Protein AF-A0A017SBA8-F1 (afdb_monomer_lite)

Organism: Aspergillus ruber (strain CBS 135680) (NCBI:txid1388766)

Foldseek 3Di:
DDDDDDDDLVVLVVLCVCVVVPDDLVRVCVVVVVADSVNSVVSNVCVVVPPVPPDDDPPDPDQLDDPVLLVQLVVVCVVPVPDDLVNSCVSVVVSDDSVSVVVSVVVVVVVVVVVVVCVVCVVVVVVVVVVVVVVVVVVVVVVVVVPDDDD

Sequence (151 aa):
MSRGKELTPQLCSRICELRSIGWGAKRIHRKHPEIPVGTTRTTISREHLHDNKGTIPRSGRLQKLTEEYCNRLLEALTSNPEATNKELLETIEYAVQKRTLQRVIQELKAEKKKEQEELQNQPVELSRLLLHLYLHLQASQRLQIRLLPMI

Secondary structure (DSSP, 8-state):
-PPPPPPPHHHHHHHHHHHHTT--HHHHHHH-TTS-HHHHHHHHHTGGG-SSS-SPPP--PPPSS-HHHHHHHHHHHHH-TT--HHHHHHHTTT-S-HHHHHHHHHHHHHHHHHHHHHHHHHHHHHHHHHHHHHHHHHHHHHHHHTTS---

pLDDT: mean 80.89, std 12.4, range [45.41, 95.44]

Radius of gyration: 27.27 Å; chains: 1; bounding box: 77×48×56 Å

Structure (mmCIF, N/CA/C/O backbone):
data_AF-A0A017SBA8-F1
#
_entry.id   AF-A0A017SBA8-F1
#
loop_
_atom_site.group_PDB
_atom_site.id
_atom_site.type_symbol
_atom_site.label_atom_id
_atom_site.label_alt_id
_atom_site.label_comp_id
_atom_site.label_asym_id
_atom_site.label_entity_id
_atom_site.label_seq_id
_atom_site.pdbx_PDB_ins_code
_atom_site.Cartn_x
_atom_site.Cartn_y
_atom_site.Cartn_z
_atom_site.occupancy
_atom_site.B_iso_or_equiv
_atom_site.auth_seq_id
_atom_site.auth_comp_id
_atom_site.auth_asym_id
_atom_site.auth_atom_id
_atom_site.pdbx_PDB_model_num
ATOM 1 N N . MET A 1 1 ? -6.214 -1.679 -27.625 1.00 45.41 1 MET A N 1
ATOM 2 C CA . MET A 1 1 ? -5.120 -2.673 -27.542 1.00 45.41 1 MET A CA 1
ATOM 3 C C . MET A 1 1 ? -5.008 -3.164 -26.108 1.00 45.41 1 MET A C 1
ATOM 5 O O . MET A 1 1 ? -4.841 -2.342 -25.213 1.00 45.41 1 MET A O 1
ATOM 9 N N . SER A 1 2 ? -5.165 -4.465 -25.868 1.00 48.03 2 SER A N 1
ATOM 10 C CA . SER A 1 2 ? -4.962 -5.067 -24.546 1.00 48.03 2 SER A CA 1
ATOM 11 C C . SER A 1 2 ? -3.486 -4.964 -24.164 1.00 48.03 2 SER A C 1
ATOM 13 O O . SER A 1 2 ? -2.617 -5.401 -24.918 1.00 48.03 2 SER A O 1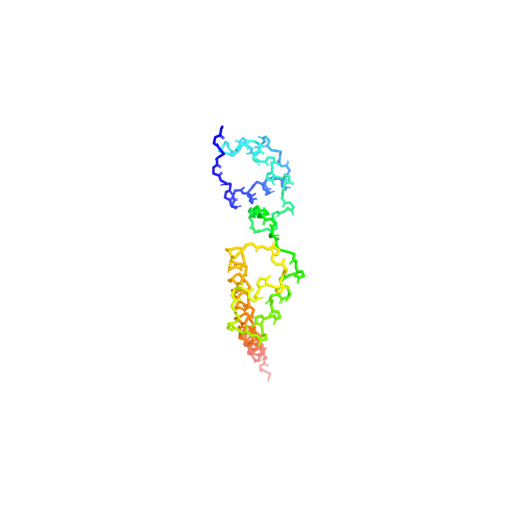
ATOM 15 N N . ARG A 1 3 ? -3.187 -4.362 -23.009 1.00 63.91 3 ARG A N 1
ATOM 16 C CA . ARG A 1 3 ? -1.830 -4.374 -22.448 1.00 63.91 3 ARG A CA 1
ATOM 17 C C . ARG A 1 3 ? -1.462 -5.830 -22.136 1.00 63.91 3 ARG A C 1
ATOM 19 O O . ARG A 1 3 ? -2.256 -6.527 -21.511 1.00 63.91 3 ARG A O 1
ATOM 26 N N . GLY A 1 4 ? -0.312 -6.290 -22.632 1.00 68.00 4 GLY A N 1
ATOM 27 C CA . GLY A 1 4 ? 0.197 -7.638 -22.364 1.00 68.00 4 GLY A CA 1
ATOM 28 C C . GLY A 1 4 ? 0.496 -7.860 -20.878 1.00 68.00 4 GLY A C 1
ATOM 29 O O . GLY A 1 4 ? 0.490 -6.910 -20.093 1.00 68.00 4 GLY A O 1
ATOM 30 N N . LYS A 1 5 ? 0.752 -9.120 -20.503 1.00 75.69 5 LYS A N 1
ATOM 31 C CA . LYS A 1 5 ? 1.163 -9.494 -19.140 1.00 75.69 5 LYS A CA 1
ATOM 32 C C . LYS A 1 5 ? 2.389 -8.679 -18.711 1.00 75.69 5 LYS A C 1
ATOM 34 O O . LYS A 1 5 ? 3.255 -8.383 -19.535 1.00 75.69 5 LYS A O 1
ATOM 39 N N . GLU A 1 6 ? 2.440 -8.315 -17.431 1.00 80.25 6 GLU A N 1
ATOM 40 C CA . GLU A 1 6 ? 3.604 -7.634 -16.864 1.00 80.25 6 GLU A CA 1
ATOM 41 C C . GLU A 1 6 ? 4.857 -8.503 -16.993 1.00 80.25 6 GLU A C 1
ATOM 43 O O . GLU A 1 6 ? 4.790 -9.735 -16.970 1.00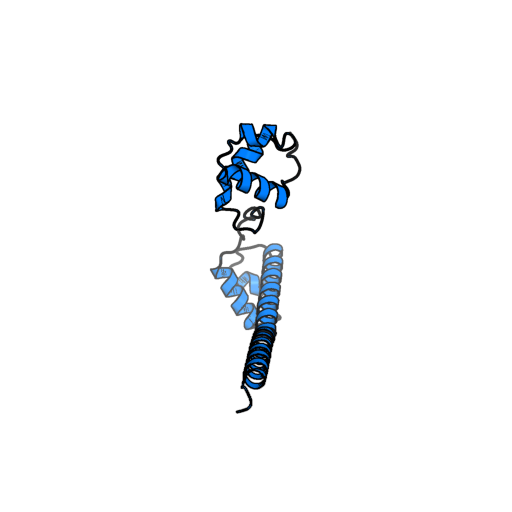 80.25 6 GLU A O 1
ATOM 48 N N . LEU A 1 7 ? 6.004 -7.846 -17.165 1.00 84.12 7 LEU A N 1
ATOM 49 C CA . LEU A 1 7 ? 7.277 -8.533 -17.300 1.00 84.12 7 LEU A CA 1
ATOM 50 C C . LEU A 1 7 ? 7.666 -9.144 -15.949 1.00 84.12 7 LEU A C 1
ATOM 52 O O . LEU A 1 7 ? 7.628 -8.468 -14.923 1.00 84.12 7 LEU A O 1
ATOM 56 N N . THR A 1 8 ? 8.044 -10.421 -15.942 1.00 84.00 8 THR A N 1
ATOM 57 C CA . THR A 1 8 ? 8.484 -11.100 -14.716 1.00 84.00 8 THR A CA 1
ATOM 58 C C . THR A 1 8 ? 9.776 -10.470 -14.179 1.00 84.00 8 THR A C 1
ATOM 60 O O . THR A 1 8 ? 10.624 -10.096 -14.999 1.00 84.00 8 THR A O 1
ATOM 63 N N . PRO A 1 9 ? 10.001 -10.428 -12.852 1.00 82.88 9 PRO A N 1
ATOM 64 C CA . PRO A 1 9 ? 11.211 -9.848 -12.258 1.00 82.88 9 PRO A CA 1
ATOM 65 C C . PRO A 1 9 ? 12.519 -10.374 -12.865 1.00 82.88 9 PRO A C 1
ATOM 67 O O . PRO A 1 9 ? 13.422 -9.595 -13.142 1.00 82.88 9 PRO A O 1
ATOM 70 N N . GLN A 1 10 ? 12.585 -11.670 -13.177 1.00 86.00 10 GLN A N 1
ATOM 71 C CA . GLN A 1 10 ? 13.750 -12.327 -13.777 1.00 86.00 10 GLN A CA 1
ATOM 72 C C . GLN A 1 10 ? 14.091 -11.759 -15.163 1.00 86.00 10 GLN A C 1
ATOM 74 O O . GLN A 1 10 ? 15.257 -11.551 -15.493 1.00 86.00 10 GLN A O 1
ATOM 79 N N . LEU A 1 11 ? 13.070 -11.476 -15.976 1.00 87.38 11 LEU A N 1
ATOM 80 C CA . LEU A 1 11 ? 13.245 -10.861 -17.293 1.00 87.38 11 LEU A CA 1
ATOM 81 C C . LEU A 1 11 ? 13.654 -9.390 -17.169 1.00 87.38 11 LEU A C 1
ATOM 83 O O . LEU A 1 11 ? 14.480 -8.932 -17.956 1.00 87.38 11 LEU A O 1
ATOM 87 N N . CYS A 1 12 ? 13.134 -8.663 -16.174 1.00 87.19 12 CYS A N 1
ATOM 88 C CA . CYS A 1 12 ? 13.607 -7.312 -15.869 1.00 87.19 12 CYS A CA 1
ATOM 89 C C . CYS A 1 12 ? 15.099 -7.322 -15.508 1.00 87.19 12 CYS A C 1
ATOM 91 O O . CYS A 1 12 ? 15.865 -6.603 -16.146 1.00 87.19 12 CYS A O 1
ATOM 93 N N . SER A 1 13 ? 15.525 -8.190 -14.582 1.00 87.38 13 SER A N 1
ATOM 94 C CA . SER A 1 13 ? 16.939 -8.351 -14.212 1.00 87.38 13 SER A CA 1
ATOM 95 C C . SER A 1 13 ? 17.801 -8.680 -15.427 1.00 87.38 13 SER A C 1
ATOM 97 O O . SER A 1 13 ? 18.833 -8.052 -15.645 1.00 87.38 13 SER A O 1
ATOM 99 N N . ARG A 1 14 ? 17.331 -9.586 -16.294 1.00 90.88 14 ARG A N 1
ATOM 100 C CA . ARG A 1 14 ? 18.060 -9.950 -17.509 1.00 90.88 14 ARG A CA 1
ATOM 101 C C . ARG A 1 14 ? 18.231 -8.779 -18.480 1.00 90.88 14 ARG A C 1
ATOM 103 O O . ARG A 1 14 ? 19.280 -8.654 -19.111 1.00 90.88 14 ARG A O 1
ATOM 110 N N . ILE A 1 15 ? 17.223 -7.919 -18.626 1.00 91.44 15 ILE A N 1
ATOM 111 C CA . ILE A 1 15 ? 17.327 -6.703 -19.447 1.00 91.44 15 ILE A CA 1
ATOM 112 C C . ILE A 1 15 ? 18.360 -5.739 -18.855 1.00 91.44 15 ILE A C 1
ATOM 114 O O . ILE A 1 15 ? 19.176 -5.209 -19.612 1.00 91.44 15 ILE A O 1
ATOM 118 N N . CYS A 1 16 ? 18.345 -5.541 -17.535 1.00 88.69 16 CYS A N 1
ATOM 119 C CA . CYS A 1 16 ? 19.295 -4.688 -16.819 1.00 88.69 16 CYS A CA 1
ATOM 120 C C . CYS A 1 16 ? 20.740 -5.194 -16.964 1.00 88.69 16 CYS A C 1
ATOM 122 O O . CYS A 1 16 ? 21.628 -4.436 -17.344 1.00 88.69 16 CYS A O 1
ATOM 124 N N . GLU A 1 17 ? 20.975 -6.501 -16.813 1.00 91.75 17 GLU A N 1
ATOM 125 C CA . GLU A 1 17 ? 22.283 -7.121 -17.079 1.00 91.75 17 GLU A CA 1
ATOM 126 C C . GLU A 1 17 ? 22.764 -6.884 -18.517 1.00 91.75 17 GLU A C 1
ATOM 128 O O . GLU A 1 17 ? 23.913 -6.532 -18.766 1.00 91.75 17 GLU A O 1
ATOM 133 N N . LEU A 1 18 ? 21.893 -7.071 -19.513 1.00 92.75 18 LEU A N 1
ATOM 134 C CA . LEU A 1 18 ? 22.279 -6.842 -20.907 1.00 92.75 18 LEU A CA 1
ATOM 135 C C . LEU A 1 18 ? 22.586 -5.362 -21.160 1.00 92.75 18 LEU A C 1
ATOM 137 O O . LEU A 1 18 ? 23.493 -5.038 -21.932 1.00 92.75 18 LEU A O 1
ATOM 141 N N . ARG A 1 19 ? 21.851 -4.461 -20.501 1.00 91.75 19 ARG A N 1
ATOM 142 C CA . ARG A 1 19 ? 22.105 -3.024 -20.550 1.00 91.75 19 ARG A CA 1
ATOM 143 C C . ARG A 1 19 ? 23.443 -2.659 -19.908 1.00 91.75 19 ARG A C 1
ATOM 145 O O . ARG A 1 19 ? 24.156 -1.858 -20.510 1.00 91.75 19 ARG A O 1
ATOM 152 N N . SER A 1 20 ? 23.805 -3.244 -18.766 1.00 90.12 20 SER A N 1
ATOM 153 C CA . SER A 1 20 ? 25.091 -2.981 -18.104 1.00 90.12 20 SER A CA 1
ATOM 154 C C . SER A 1 20 ? 26.285 -3.445 -18.948 1.00 90.12 20 SER A C 1
ATOM 156 O O . SER A 1 20 ? 27.319 -2.785 -18.969 1.00 90.12 20 SER A O 1
ATOM 158 N N . ILE A 1 21 ? 26.104 -4.490 -19.765 1.00 94.06 21 ILE A N 1
ATOM 159 C CA . ILE A 1 21 ? 27.074 -4.956 -20.778 1.00 94.06 21 ILE A CA 1
ATOM 160 C C . ILE A 1 21 ? 27.081 -4.049 -22.041 1.00 94.06 21 ILE A C 1
ATOM 162 O O . ILE A 1 21 ? 27.772 -4.312 -23.025 1.00 94.06 21 ILE A O 1
ATOM 166 N N . GLY A 1 22 ? 26.301 -2.964 -22.064 1.00 93.44 22 GLY A N 1
ATOM 167 C CA . GLY A 1 22 ? 26.278 -1.976 -23.149 1.00 93.44 22 GLY A CA 1
ATOM 168 C C . GLY A 1 22 ? 25.333 -2.309 -24.306 1.00 93.44 22 GLY A C 1
ATOM 169 O O . GLY A 1 22 ? 25.422 -1.709 -25.381 1.00 93.44 22 GLY A O 1
ATOM 170 N N . TRP A 1 23 ? 24.407 -3.260 -24.144 1.00 95.44 23 TRP A N 1
ATOM 171 C CA . TRP A 1 23 ? 23.469 -3.585 -25.218 1.00 95.44 23 TRP A CA 1
ATOM 172 C C . TRP A 1 23 ? 22.376 -2.517 -25.361 1.00 95.44 23 TRP A C 1
ATOM 174 O O . TRP A 1 23 ? 21.728 -2.090 -24.404 1.00 95.44 23 TRP A O 1
ATOM 184 N N . GLY A 1 24 ? 22.115 -2.111 -26.606 1.00 92.75 24 GLY A N 1
ATOM 185 C CA . GLY A 1 24 ? 20.996 -1.229 -26.941 1.00 92.75 24 GLY A CA 1
ATOM 186 C C . GLY A 1 24 ? 19.646 -1.959 -26.960 1.00 92.75 24 GLY A C 1
ATOM 187 O O . GLY A 1 24 ? 19.572 -3.139 -27.302 1.00 92.75 24 GLY A O 1
ATOM 188 N N . ALA A 1 25 ? 18.549 -1.239 -26.699 1.00 92.94 25 ALA A N 1
ATOM 189 C CA . ALA A 1 25 ? 17.196 -1.812 -26.610 1.00 92.94 25 ALA A CA 1
ATOM 190 C C . ALA A 1 25 ? 16.768 -2.617 -27.856 1.00 92.94 25 ALA A C 1
ATOM 192 O O . ALA A 1 25 ? 16.146 -3.667 -27.731 1.00 92.94 25 ALA A O 1
ATOM 193 N N . 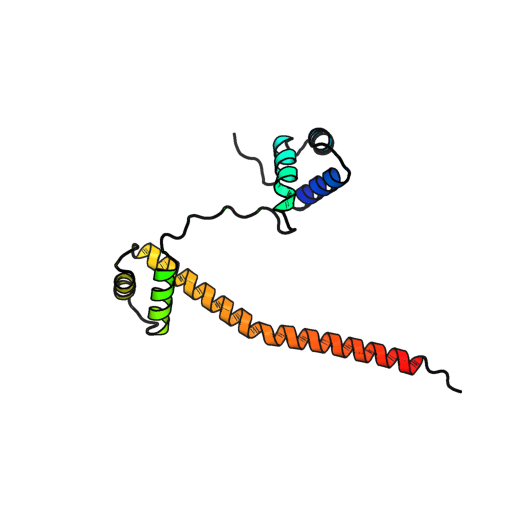LYS A 1 26 ? 17.148 -2.175 -29.067 1.00 94.19 26 LYS A N 1
ATOM 194 C CA . LYS A 1 26 ? 16.884 -2.925 -30.312 1.00 94.19 26 LYS A CA 1
ATOM 195 C C . LYS A 1 26 ? 17.625 -4.266 -30.348 1.00 94.19 26 LYS A C 1
ATOM 197 O O . LYS A 1 26 ? 17.089 -5.239 -30.860 1.00 94.19 26 LYS A O 1
ATOM 202 N N . ARG A 1 27 ? 18.856 -4.315 -29.827 1.00 95.44 27 ARG A N 1
ATOM 203 C CA . ARG A 1 27 ? 19.678 -5.533 -29.770 1.00 95.44 27 ARG A CA 1
ATOM 204 C C . ARG A 1 27 ? 19.130 -6.510 -28.731 1.00 95.44 27 ARG A C 1
ATOM 206 O O . ARG A 1 27 ? 19.072 -7.702 -29.000 1.00 95.44 27 ARG A O 1
ATOM 213 N N . ILE A 1 28 ? 18.674 -5.994 -27.590 1.00 94.75 28 ILE A N 1
ATOM 214 C CA . ILE A 1 28 ? 18.022 -6.788 -26.542 1.00 94.75 28 ILE A CA 1
ATOM 215 C C . ILE A 1 28 ? 16.714 -7.395 -27.063 1.00 94.75 28 ILE A C 1
ATOM 217 O O . ILE A 1 28 ? 16.528 -8.596 -26.928 1.00 94.75 28 ILE A O 1
ATOM 221 N N . HIS A 1 29 ? 15.870 -6.621 -27.754 1.00 93.94 29 HIS A N 1
ATOM 222 C CA . HIS A 1 29 ? 14.646 -7.145 -28.375 1.00 93.94 29 HIS A CA 1
ATOM 223 C C . HIS A 1 29 ? 14.918 -8.229 -29.426 1.00 93.94 29 HIS A C 1
ATOM 225 O O . HIS A 1 29 ? 14.193 -9.206 -29.492 1.00 93.94 29 HIS A O 1
ATOM 231 N N . ARG A 1 30 ? 15.986 -8.118 -30.229 1.00 94.75 30 ARG A N 1
ATOM 232 C CA . ARG A 1 30 ? 16.342 -9.202 -31.166 1.00 94.75 30 ARG A CA 1
ATOM 233 C C . ARG A 1 30 ? 16.680 -10.515 -30.453 1.00 94.75 30 ARG A C 1
ATOM 235 O O . ARG A 1 30 ? 16.458 -11.573 -31.023 1.00 94.75 30 ARG A O 1
ATOM 242 N N . LYS A 1 31 ? 17.238 -10.441 -29.240 1.00 93.88 31 LYS A N 1
ATOM 243 C CA . LYS A 1 31 ? 17.542 -11.611 -28.401 1.00 93.88 31 LYS A CA 1
ATOM 244 C C . LYS A 1 31 ? 16.313 -12.123 -27.643 1.00 93.88 31 LYS A C 1
ATOM 246 O O . LYS A 1 31 ? 16.223 -13.318 -27.404 1.00 93.88 31 LYS A O 1
ATOM 251 N N . HIS A 1 32 ? 15.404 -11.216 -27.295 1.00 90.25 32 HIS A N 1
ATOM 252 C CA . HIS A 1 32 ? 14.160 -11.466 -26.570 1.00 90.25 32 HIS A CA 1
ATOM 253 C C . HIS A 1 32 ? 12.962 -10.905 -27.360 1.00 90.25 32 HIS A C 1
ATOM 255 O O . HIS A 1 32 ? 12.400 -9.869 -26.972 1.00 90.25 32 HIS A O 1
ATOM 261 N N . PRO A 1 33 ? 12.607 -11.512 -28.513 1.00 89.62 33 PRO A N 1
ATOM 262 C CA . PRO A 1 33 ? 11.546 -11.008 -29.390 1.00 89.62 33 PRO A CA 1
ATOM 263 C C . PRO A 1 33 ? 10.159 -11.048 -28.739 1.00 89.62 33 PRO A C 1
ATOM 265 O O . PRO A 1 33 ? 9.278 -10.281 -29.125 1.00 89.62 33 PRO A O 1
ATOM 268 N N . GLU A 1 34 ? 9.978 -11.883 -27.714 1.00 88.62 34 GLU A N 1
ATOM 269 C CA . GLU A 1 34 ? 8.784 -11.959 -26.874 1.00 88.62 34 GLU A CA 1
ATOM 270 C C . GLU A 1 34 ? 8.518 -10.667 -26.081 1.00 88.62 34 GLU A C 1
ATOM 272 O O . GLU A 1 34 ? 7.388 -10.417 -25.658 1.00 88.62 34 GLU A O 1
ATOM 277 N N . ILE A 1 35 ? 9.538 -9.820 -25.905 1.00 88.88 35 ILE A N 1
ATOM 278 C CA . ILE A 1 35 ? 9.450 -8.558 -25.170 1.00 88.88 35 ILE A CA 1
ATOM 279 C C . ILE A 1 35 ? 9.387 -7.404 -26.171 1.00 88.88 35 ILE A C 1
ATOM 281 O O . ILE A 1 35 ? 10.364 -7.167 -26.881 1.00 88.88 35 ILE A O 1
ATOM 285 N N . PRO A 1 36 ? 8.300 -6.615 -26.222 1.00 90.31 36 PRO A N 1
ATOM 286 C CA . PRO A 1 36 ? 8.225 -5.468 -27.118 1.00 90.31 36 PRO A CA 1
ATOM 287 C C . PRO A 1 36 ? 9.366 -4.469 -26.882 1.00 90.31 36 PRO A C 1
ATOM 289 O O . PRO A 1 36 ? 9.686 -4.138 -25.740 1.00 90.31 36 PRO A O 1
ATOM 292 N N . VAL A 1 37 ? 9.913 -3.895 -27.962 1.00 92.12 37 VAL A N 1
ATOM 293 C CA . VAL A 1 37 ? 10.993 -2.884 -27.892 1.00 92.12 37 VAL A CA 1
ATOM 294 C C . VAL A 1 37 ? 10.633 -1.723 -26.957 1.00 92.12 37 VAL A C 1
ATOM 296 O O . VAL A 1 37 ? 11.497 -1.194 -26.256 1.00 92.12 37 VAL A O 1
ATOM 299 N N . GLY A 1 38 ? 9.357 -1.315 -26.948 1.00 90.62 38 GLY A N 1
ATOM 300 C CA . GLY A 1 38 ? 8.842 -0.282 -26.048 1.00 90.62 38 GLY A CA 1
ATOM 301 C C . GLY A 1 38 ? 9.007 -0.666 -24.578 1.00 90.62 38 GLY A C 1
ATOM 302 O O . GLY A 1 38 ? 9.558 0.119 -23.811 1.00 90.62 38 GLY A O 1
ATOM 303 N N . THR A 1 39 ? 8.628 -1.895 -24.219 1.00 89.94 39 THR A N 1
ATOM 304 C CA . THR A 1 39 ? 8.805 -2.451 -22.872 1.00 89.94 39 THR A CA 1
ATOM 305 C C . THR A 1 39 ? 10.277 -2.452 -22.478 1.00 89.94 39 THR A C 1
ATOM 307 O O . THR A 1 39 ? 10.619 -1.899 -21.437 1.00 89.94 39 THR A O 1
ATOM 310 N N . THR A 1 40 ? 11.172 -2.942 -23.345 1.00 91.25 40 THR A N 1
ATOM 311 C CA . THR A 1 40 ? 12.623 -2.922 -23.092 1.00 91.25 40 THR A CA 1
ATOM 312 C C . THR A 1 40 ? 13.142 -1.510 -22.814 1.00 91.25 40 THR A C 1
ATOM 314 O O . THR A 1 40 ? 13.913 -1.309 -21.880 1.00 91.25 40 THR A O 1
ATOM 317 N N . ARG A 1 41 ? 12.703 -0.507 -23.590 1.00 92.94 41 ARG A N 1
ATOM 318 C CA . ARG A 1 41 ? 13.080 0.898 -23.357 1.00 92.94 41 ARG A CA 1
ATOM 319 C C . ARG A 1 41 ? 12.592 1.400 -22.003 1.00 92.94 41 ARG A C 1
ATOM 321 O O . ARG A 1 41 ? 13.364 2.031 -21.289 1.00 92.94 41 ARG A O 1
ATOM 328 N N . THR A 1 42 ? 11.335 1.126 -21.650 1.00 89.88 42 THR A N 1
ATOM 329 C CA . THR A 1 42 ? 10.777 1.568 -20.366 1.00 89.88 42 THR A CA 1
ATOM 330 C C . THR A 1 42 ? 11.438 0.885 -19.177 1.00 89.88 42 THR A C 1
ATOM 332 O O . THR A 1 42 ? 11.683 1.556 -18.182 1.00 89.88 42 THR A O 1
ATOM 335 N N . THR A 1 43 ? 11.778 -0.403 -19.289 1.00 89.56 43 THR A N 1
ATOM 336 C CA . THR A 1 43 ? 12.491 -1.149 -18.245 1.00 89.56 43 THR A CA 1
ATOM 337 C C . THR A 1 43 ? 13.877 -0.557 -18.011 1.00 89.56 43 THR A C 1
ATOM 339 O O . THR A 1 43 ? 14.205 -0.242 -16.876 1.00 89.56 43 THR A O 1
ATOM 342 N N . ILE A 1 44 ? 14.643 -0.296 -19.079 1.00 90.12 44 ILE A N 1
ATOM 343 C CA . ILE A 1 44 ? 15.959 0.360 -18.976 1.00 90.12 44 ILE A CA 1
ATOM 344 C C . ILE A 1 44 ? 15.829 1.757 -18.355 1.00 90.12 44 ILE A C 1
ATOM 346 O O . ILE A 1 44 ? 16.580 2.119 -17.461 1.00 90.12 44 ILE A O 1
ATOM 350 N N . SER A 1 45 ? 14.859 2.560 -18.803 1.00 88.81 45 SER A N 1
ATOM 351 C CA . SER A 1 45 ? 14.680 3.924 -18.288 1.00 88.81 45 SER A CA 1
ATOM 352 C C . SER A 1 45 ? 14.304 3.963 -16.805 1.00 88.81 45 SER A C 1
ATOM 354 O O . SER A 1 45 ? 14.598 4.952 -16.137 1.00 88.81 45 SER A O 1
ATOM 356 N N . ARG A 1 46 ? 13.616 2.932 -16.306 1.00 84.12 46 ARG A N 1
ATOM 357 C CA . ARG A 1 46 ? 13.131 2.835 -14.923 1.00 84.12 46 ARG A CA 1
ATOM 358 C C . ARG A 1 46 ? 14.014 1.958 -14.046 1.00 84.12 46 ARG A C 1
ATOM 360 O O . ARG A 1 46 ? 13.642 1.708 -12.911 1.00 84.12 46 ARG A O 1
ATOM 367 N N . GLU A 1 47 ? 15.165 1.512 -14.541 1.00 82.88 47 GLU A N 1
ATOM 368 C CA . GLU A 1 47 ? 16.105 0.656 -13.810 1.00 82.88 47 GLU A CA 1
ATOM 369 C C . GLU A 1 47 ? 16.435 1.213 -12.414 1.00 82.88 47 GLU A C 1
ATOM 371 O O . GLU A 1 47 ? 16.350 0.481 -11.439 1.00 82.88 47 GLU A O 1
ATOM 376 N N . HIS A 1 48 ? 16.658 2.526 -12.299 1.00 77.69 48 HIS A N 1
ATOM 377 C CA . HIS A 1 48 ? 16.896 3.225 -11.026 1.00 77.69 48 HIS A CA 1
ATOM 378 C C . HIS A 1 48 ? 15.720 3.196 -10.032 1.00 77.69 48 HIS A C 1
ATOM 380 O O . HIS A 1 48 ? 15.905 3.470 -8.856 1.00 77.69 48 HIS A O 1
ATOM 386 N N . LEU A 1 49 ? 14.499 2.920 -10.497 1.00 73.44 49 LEU A N 1
ATOM 387 C CA . LEU A 1 49 ? 13.313 2.755 -9.648 1.00 73.44 49 LEU A CA 1
ATOM 388 C C . LEU A 1 49 ? 13.117 1.292 -9.227 1.00 73.44 49 LEU A C 1
ATOM 390 O O . LEU A 1 49 ? 12.286 0.994 -8.371 1.00 73.44 49 LEU A O 1
ATOM 394 N N . HIS A 1 50 ? 13.842 0.368 -9.855 1.00 64.38 50 HIS A N 1
ATOM 395 C CA . HIS A 1 50 ? 13.768 -1.064 -9.616 1.00 64.38 50 HIS A CA 1
ATOM 396 C C . HIS A 1 50 ? 14.896 -1.503 -8.670 1.00 64.38 50 HIS A C 1
ATOM 398 O O . HIS A 1 50 ? 15.692 -2.370 -9.017 1.00 64.38 50 HIS A O 1
ATOM 404 N N . ASP A 1 51 ? 14.945 -0.946 -7.455 1.00 57.94 51 ASP A N 1
ATOM 405 C CA . ASP A 1 51 ? 15.844 -1.391 -6.376 1.00 57.94 51 ASP A CA 1
ATOM 406 C C . ASP A 1 51 ? 15.442 -2.791 -5.865 1.00 57.94 51 ASP A C 1
ATOM 408 O O . ASP A 1 51 ? 14.868 -2.959 -4.788 1.00 57.94 51 ASP A O 1
ATOM 412 N N . ASN A 1 52 ? 15.690 -3.823 -6.680 1.00 55.31 52 ASN A N 1
ATOM 413 C CA . ASN A 1 52 ? 15.479 -5.255 -6.416 1.00 55.31 52 ASN A CA 1
ATOM 414 C C . ASN A 1 52 ? 14.051 -5.709 -6.034 1.00 55.31 52 ASN A C 1
ATOM 416 O O . ASN A 1 52 ? 13.836 -6.896 -5.797 1.00 55.31 52 ASN A O 1
ATOM 420 N N . LYS A 1 53 ? 13.054 -4.815 -5.996 1.00 53.34 53 LYS A N 1
ATOM 421 C CA . LYS A 1 53 ? 11.703 -5.105 -5.461 1.00 53.34 53 LYS A CA 1
ATOM 422 C C . LYS A 1 53 ? 10.583 -5.219 -6.511 1.00 53.34 53 LYS A C 1
ATOM 424 O O . LYS A 1 53 ? 9.419 -5.350 -6.148 1.00 53.34 53 LYS A O 1
ATOM 429 N N . GLY A 1 54 ? 10.906 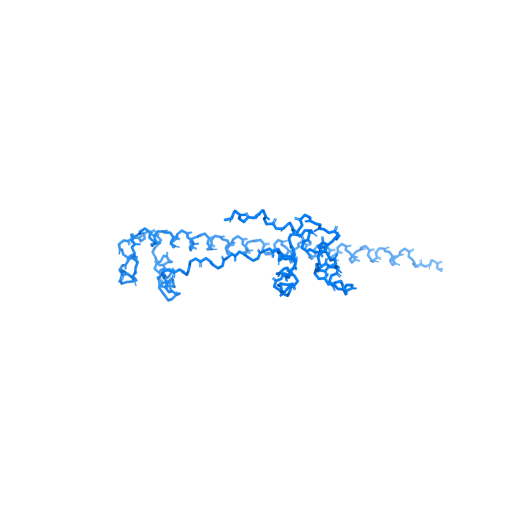-5.244 -7.806 1.00 62.81 54 GLY A N 1
ATOM 430 C CA . GLY A 1 54 ? 9.922 -5.453 -8.881 1.00 62.81 54 GLY A CA 1
ATOM 431 C C . GLY A 1 54 ? 9.176 -4.183 -9.319 1.00 62.81 54 GLY A C 1
ATOM 432 O O . GLY A 1 54 ? 9.707 -3.076 -9.225 1.00 62.81 54 GLY A O 1
ATOM 433 N N . THR A 1 55 ? 7.977 -4.342 -9.893 1.00 64.81 55 THR A N 1
ATOM 434 C CA . THR A 1 55 ? 7.124 -3.232 -10.355 1.00 64.81 55 THR A CA 1
ATOM 435 C C . THR A 1 55 ? 6.608 -2.436 -9.160 1.00 64.81 55 THR A C 1
ATOM 437 O O . THR A 1 55 ? 5.981 -3.000 -8.268 1.00 64.81 55 THR A O 1
ATOM 440 N N . ILE A 1 56 ? 6.815 -1.116 -9.163 1.00 68.12 56 ILE A N 1
ATOM 441 C CA . ILE A 1 56 ? 6.239 -0.239 -8.139 1.00 68.12 56 ILE A CA 1
ATOM 442 C C . ILE A 1 56 ? 4.708 -0.281 -8.275 1.00 68.12 56 ILE A C 1
ATOM 444 O O . ILE A 1 56 ? 4.19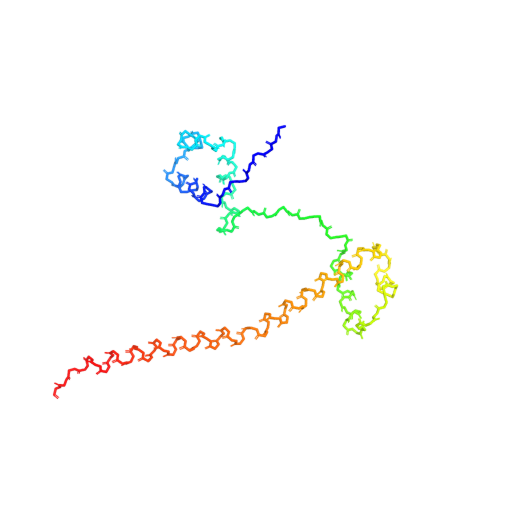4 -0.014 -9.372 1.00 68.12 56 ILE A O 1
ATOM 448 N N . PRO A 1 57 ? 3.962 -0.608 -7.201 1.00 65.94 57 PRO A N 1
ATOM 449 C CA . PRO A 1 57 ? 2.511 -0.545 -7.237 1.00 65.94 57 PRO A CA 1
ATOM 450 C C . PRO A 1 57 ? 2.097 0.882 -7.583 1.00 65.94 57 PRO A C 1
ATOM 452 O O . PRO A 1 57 ? 2.707 1.853 -7.137 1.00 65.94 57 PRO A O 1
ATOM 455 N N . ARG A 1 58 ? 1.065 1.032 -8.415 1.00 68.25 58 ARG A N 1
ATOM 456 C CA . ARG A 1 58 ? 0.572 2.372 -8.746 1.00 68.25 58 ARG A CA 1
ATOM 457 C C . ARG A 1 58 ? 0.243 3.100 -7.451 1.00 68.25 58 ARG A C 1
ATOM 459 O O . ARG A 1 58 ? -0.417 2.516 -6.592 1.00 68.25 58 ARG A O 1
ATOM 466 N N . SER A 1 59 ? 0.662 4.363 -7.355 1.00 66.25 59 SER A N 1
ATOM 467 C CA . SER A 1 59 ? 0.177 5.241 -6.296 1.00 66.25 59 SER A CA 1
ATOM 468 C C . SER A 1 59 ? -1.347 5.176 -6.324 1.00 66.25 59 SER A C 1
ATOM 470 O O . SER A 1 59 ? -1.977 5.428 -7.359 1.00 66.25 59 SER A O 1
ATOM 472 N N . GLY A 1 60 ? -1.917 4.661 -5.237 1.00 68.38 60 GLY A N 1
ATOM 473 C CA . GLY A 1 60 ? -3.352 4.492 -5.106 1.00 68.38 60 GLY A CA 1
ATOM 474 C C . GLY A 1 60 ? -4.056 5.845 -5.111 1.00 68.38 60 GLY A C 1
ATOM 475 O O . GLY A 1 60 ? -3.440 6.910 -5.153 1.00 68.38 60 GLY A O 1
ATOM 476 N N . ARG A 1 61 ? -5.387 5.816 -5.046 1.00 60.56 61 ARG A N 1
ATOM 477 C CA . ARG A 1 61 ? -6.153 7.045 -4.828 1.00 60.56 61 ARG A CA 1
ATOM 478 C C . ARG A 1 61 ? -5.698 7.675 -3.509 1.00 60.56 61 ARG A C 1
ATOM 480 O O . ARG A 1 61 ? -5.761 6.999 -2.484 1.00 60.56 61 ARG A O 1
ATOM 487 N N . LEU A 1 62 ? -5.312 8.953 -3.554 1.00 59.28 62 LEU A N 1
ATOM 488 C CA . LEU A 1 62 ? -5.053 9.767 -2.365 1.00 59.28 62 LEU A CA 1
ATOM 489 C C . LEU A 1 62 ? -6.191 9.571 -1.355 1.00 59.28 62 LEU A C 1
ATOM 491 O O . LEU A 1 62 ? -7.373 9.608 -1.731 1.00 59.28 62 LEU A O 1
ATOM 495 N N . GLN A 1 63 ? -5.833 9.291 -0.100 1.00 66.06 63 GLN A N 1
ATOM 496 C CA . GLN A 1 63 ? -6.820 9.138 0.960 1.00 66.06 63 GLN A CA 1
ATOM 497 C C . GLN A 1 63 ? -7.631 10.437 1.042 1.00 66.06 63 GLN A C 1
ATOM 499 O O . GLN A 1 63 ? -7.086 11.533 0.995 1.00 66.06 63 GLN A O 1
ATOM 504 N N . LYS A 1 64 ? -8.963 10.317 1.090 1.00 70.31 64 LYS A N 1
ATOM 505 C CA . LYS A 1 64 ? -9.870 11.480 1.137 1.00 70.31 64 LYS A CA 1
ATOM 506 C C . LYS A 1 64 ? -9.741 12.283 2.437 1.00 70.31 64 LYS A C 1
ATOM 508 O O . LYS A 1 64 ? -10.364 13.330 2.551 1.00 70.31 64 LYS A O 1
ATOM 513 N N . LEU A 1 65 ? -9.019 11.744 3.411 1.00 81.12 65 LEU A N 1
ATOM 514 C CA . LEU A 1 65 ? -8.864 12.288 4.742 1.00 81.12 65 LEU A CA 1
ATOM 515 C C . LEU A 1 65 ? -7.425 12.786 4.885 1.00 81.12 65 LEU A C 1
ATOM 517 O O . LEU A 1 65 ? -6.497 12.090 4.474 1.00 81.12 65 LEU A O 1
ATOM 521 N N . THR A 1 66 ? -7.257 13.999 5.407 1.00 84.94 66 THR A N 1
ATOM 522 C CA . THR A 1 66 ? -5.934 14.546 5.720 1.00 84.94 66 THR A CA 1
ATOM 523 C C . THR A 1 66 ? -5.342 13.829 6.930 1.00 84.94 66 THR A C 1
ATOM 525 O O . THR A 1 66 ? -6.066 13.275 7.760 1.00 84.94 66 THR A O 1
ATOM 528 N N . GLU A 1 67 ? -4.017 13.866 7.042 1.00 83.94 67 GLU A N 1
ATOM 529 C CA . GLU A 1 67 ? -3.280 13.264 8.157 1.00 83.94 67 GLU A CA 1
ATOM 530 C C . GLU A 1 67 ? -3.724 13.828 9.517 1.00 83.94 67 GLU A C 1
ATOM 532 O O . GLU A 1 67 ? -3.895 13.083 10.477 1.00 83.94 67 GLU A O 1
ATOM 537 N N . GLU A 1 68 ? -4.041 15.124 9.577 1.00 86.19 68 GLU A N 1
ATOM 538 C CA . GLU A 1 68 ? -4.578 15.778 10.775 1.00 86.19 68 GLU A CA 1
ATOM 539 C C . GLU A 1 68 ? -5.876 15.128 11.272 1.00 86.19 68 GLU A C 1
ATOM 541 O O . GLU A 1 68 ? -6.010 14.824 12.457 1.00 86.19 68 GLU A O 1
ATOM 546 N N . TYR A 1 69 ? -6.834 14.874 10.376 1.00 88.06 69 TYR A N 1
ATOM 547 C CA . TYR A 1 69 ? -8.087 14.220 10.751 1.00 88.06 69 TYR A CA 1
ATOM 548 C C . TYR A 1 69 ? -7.877 12.744 11.112 1.00 88.06 69 TYR A C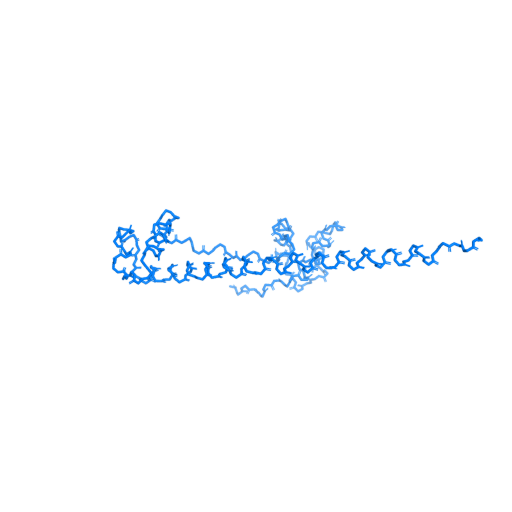 1
ATOM 550 O O . TYR A 1 69 ? -8.567 12.240 11.998 1.00 88.06 69 TYR A O 1
ATOM 558 N N . CYS A 1 70 ? -6.920 12.053 10.482 1.00 85.88 70 CYS A N 1
ATOM 559 C CA . CYS A 1 70 ? -6.526 10.703 10.896 1.00 85.88 70 CYS A CA 1
ATOM 560 C C . CYS A 1 70 ? -5.996 10.693 12.337 1.00 85.88 70 CYS A C 1
ATOM 562 O O . CYS A 1 70 ? -6.408 9.845 13.128 1.00 85.88 70 CYS A O 1
ATOM 564 N N . ASN A 1 71 ? -5.152 11.661 12.700 1.00 87.38 71 ASN A N 1
ATOM 565 C CA . ASN A 1 71 ? -4.605 11.779 14.052 1.00 87.38 71 ASN A CA 1
ATOM 566 C C . ASN A 1 71 ? -5.702 12.052 15.086 1.00 87.38 71 ASN A C 1
ATOM 568 O O . ASN A 1 71 ? -5.774 11.354 16.095 1.00 87.38 71 ASN A O 1
ATOM 572 N N . ARG A 1 72 ? -6.636 12.968 14.793 1.00 89.12 72 ARG A N 1
ATOM 573 C CA . ARG A 1 72 ? -7.799 13.215 15.666 1.00 89.12 72 ARG A CA 1
ATOM 574 C C . ARG A 1 72 ? -8.656 11.959 15.868 1.00 89.12 72 ARG A C 1
ATOM 576 O O . ARG A 1 72 ? -9.123 11.700 16.974 1.00 89.12 72 ARG A O 1
ATOM 583 N N . LEU A 1 73 ? -8.855 11.156 14.817 1.00 89.19 73 LEU A N 1
ATOM 584 C CA . LEU A 1 73 ? -9.572 9.879 14.926 1.00 89.19 73 LEU A CA 1
ATOM 585 C C . LEU A 1 73 ? -8.815 8.860 15.781 1.00 89.19 73 LEU A C 1
ATOM 587 O O . LEU A 1 73 ? -9.444 8.135 16.550 1.00 89.19 73 LEU A O 1
ATOM 591 N N . LEU A 1 74 ? -7.489 8.788 15.654 1.00 88.19 74 LEU A N 1
ATOM 592 C CA . LEU A 1 74 ? -6.658 7.912 16.479 1.00 88.19 74 LEU A CA 1
ATOM 593 C C . LEU A 1 74 ? -6.730 8.297 17.958 1.00 88.19 74 LEU A C 1
ATOM 595 O O . LEU A 1 74 ? -6.890 7.416 18.804 1.00 88.19 74 LEU A O 1
ATOM 599 N N . GLU A 1 75 ? -6.660 9.591 18.271 1.00 89.31 75 GLU A N 1
ATOM 600 C CA . GLU A 1 75 ? -6.815 10.097 19.637 1.00 89.31 75 GLU A CA 1
ATOM 601 C C . GLU A 1 75 ? -8.191 9.735 20.203 1.00 89.31 75 GLU A C 1
ATOM 603 O O . GLU A 1 75 ? -8.276 9.115 21.263 1.00 89.31 75 GLU A O 1
ATOM 608 N N . ALA A 1 76 ? -9.264 10.001 19.450 1.00 88.56 76 ALA A N 1
ATOM 609 C CA . ALA A 1 76 ? -10.627 9.671 19.859 1.00 88.56 76 ALA A CA 1
ATOM 610 C C . ALA A 1 76 ? -10.826 8.163 20.104 1.00 88.56 76 ALA A C 1
ATOM 612 O O . ALA A 1 76 ? -11.440 7.779 21.097 1.00 88.56 76 ALA A O 1
ATOM 613 N N . LEU A 1 77 ? -10.271 7.304 19.241 1.00 88.56 77 LEU A N 1
ATOM 614 C CA . LEU A 1 77 ? -10.328 5.844 19.399 1.00 88.56 77 LEU A CA 1
ATOM 615 C C . LEU A 1 77 ? -9.487 5.334 20.574 1.00 88.56 77 LEU A C 1
ATOM 617 O O . LEU A 1 77 ? -9.826 4.309 21.162 1.00 88.56 77 LEU A O 1
ATOM 621 N N . THR A 1 78 ? -8.394 6.023 20.906 1.00 86.88 78 THR A N 1
ATOM 622 C CA . THR A 1 78 ? -7.547 5.682 22.056 1.00 86.88 78 THR A CA 1
ATOM 623 C C . THR A 1 78 ? -8.237 6.066 23.362 1.00 86.88 78 THR A C 1
ATOM 625 O O . THR A 1 78 ? -8.204 5.299 24.321 1.00 86.88 78 THR A O 1
ATOM 628 N N . SER A 1 79 ? -8.893 7.229 23.397 1.00 88.56 79 SER A N 1
ATOM 629 C CA . SER A 1 79 ? -9.651 7.688 24.563 1.00 88.56 79 SER A CA 1
ATOM 630 C C . SER A 1 79 ? -10.956 6.916 24.767 1.00 88.56 79 SER A C 1
ATOM 632 O O . SER A 1 79 ? -11.323 6.648 25.909 1.00 88.56 79 SER A O 1
ATOM 634 N N . ASN A 1 80 ? -11.659 6.550 23.690 1.00 87.38 80 ASN A N 1
ATOM 635 C CA . ASN A 1 80 ? -12.903 5.788 23.754 1.00 87.38 80 ASN A CA 1
ATOM 636 C C . ASN A 1 80 ? -12.977 4.721 22.637 1.00 87.38 80 ASN A C 1
ATOM 638 O O . ASN A 1 80 ? -13.353 5.034 21.502 1.00 87.38 80 ASN A O 1
ATOM 642 N N . PRO A 1 81 ? -12.679 3.443 22.939 1.00 82.88 81 PRO A N 1
ATOM 643 C CA . PRO A 1 81 ? -12.661 2.377 21.935 1.00 82.88 81 PRO A CA 1
ATOM 644 C C . PRO A 1 81 ? -14.053 1.995 21.403 1.00 82.88 81 PRO A C 1
ATOM 646 O O . PRO A 1 81 ? -14.152 1.470 20.290 1.00 82.88 81 PRO A O 1
ATOM 649 N N . GLU A 1 82 ? -15.116 2.293 22.157 1.00 84.81 82 GLU A N 1
ATOM 650 C CA . GLU A 1 82 ? -16.515 1.993 21.815 1.00 84.81 82 GLU A CA 1
ATOM 651 C C . GLU A 1 82 ? -17.243 3.203 21.195 1.00 84.81 82 GLU A C 1
ATOM 653 O O . GLU A 1 82 ? -18.471 3.219 21.094 1.00 84.81 82 GLU A O 1
ATOM 658 N N . ALA A 1 83 ? -16.495 4.230 20.770 1.00 85.56 83 ALA A N 1
ATOM 659 C CA . ALA A 1 83 ? -17.053 5.433 20.162 1.00 85.56 83 ALA A CA 1
ATOM 660 C C . ALA A 1 83 ? -17.931 5.109 18.943 1.00 85.56 83 ALA A C 1
ATOM 662 O O . ALA A 1 83 ? -17.576 4.335 18.042 1.00 85.56 83 ALA A O 1
ATOM 663 N N . THR A 1 84 ? -19.096 5.749 18.880 1.00 90.19 84 THR A N 1
ATOM 664 C CA . THR A 1 84 ? -20.045 5.525 17.792 1.00 90.19 84 THR A CA 1
ATOM 665 C C . THR A 1 84 ? -19.573 6.239 16.526 1.00 90.19 84 THR A C 1
ATOM 667 O O . THR A 1 84 ? -19.030 7.339 16.569 1.00 90.19 84 THR A O 1
ATOM 670 N N . ASN A 1 85 ? -19.878 5.680 15.346 1.00 89.00 85 ASN A N 1
ATOM 671 C CA . ASN A 1 85 ? -19.549 6.314 14.057 1.00 89.00 85 ASN A CA 1
ATOM 672 C C . ASN A 1 85 ? -20.018 7.781 13.944 1.00 89.00 85 ASN A C 1
ATOM 674 O O . ASN A 1 85 ? -19.438 8.536 13.179 1.00 89.00 85 ASN A O 1
ATOM 678 N N . LYS A 1 86 ? -21.095 8.166 14.641 1.00 89.19 86 LYS A N 1
ATOM 679 C CA . LYS A 1 86 ? -21.621 9.537 14.644 1.00 89.19 86 LYS A CA 1
ATOM 680 C C . LYS A 1 86 ? -20.691 10.495 15.397 1.00 89.19 86 LYS A C 1
ATOM 682 O O . LYS A 1 86 ? -20.383 11.552 14.869 1.00 89.19 86 LYS A O 1
ATOM 687 N N . GLU A 1 87 ? -20.217 10.086 16.568 1.00 89.62 87 GLU A N 1
ATOM 688 C CA . GLU A 1 87 ? -19.290 10.857 17.408 1.00 89.62 87 GLU A CA 1
ATOM 689 C C . GLU A 1 87 ? -17.954 11.047 16.682 1.00 89.62 87 GLU A C 1
ATOM 691 O O . GLU A 1 87 ? -17.442 12.154 16.581 1.00 89.62 87 GLU A O 1
ATOM 696 N N . LEU A 1 88 ? -17.455 9.982 16.049 1.00 88.56 88 LEU A N 1
ATOM 697 C CA . LEU A 1 88 ? -16.224 10.029 15.258 1.00 88.56 88 LEU A CA 1
ATOM 698 C C . LEU A 1 88 ? -16.341 10.922 14.013 1.00 88.56 88 LEU A C 1
ATOM 700 O O . LEU A 1 88 ? -15.353 11.521 13.599 1.00 88.56 88 LEU A O 1
ATOM 704 N N . LEU A 1 89 ? -17.529 11.018 13.402 1.00 91.06 89 LEU A N 1
ATOM 705 C CA . LEU A 1 89 ? -17.773 11.959 12.303 1.00 91.06 89 LEU A CA 1
ATOM 706 C C . LEU A 1 89 ? -17.780 13.410 12.786 1.00 91.06 89 LEU A C 1
ATOM 708 O O . LEU A 1 89 ? -17.308 14.282 12.062 1.00 91.06 89 LEU A O 1
ATOM 712 N N . GLU A 1 90 ? -18.300 13.664 13.983 1.00 91.62 90 GLU A N 1
ATOM 713 C CA . GLU A 1 90 ? -18.330 14.996 14.584 1.00 91.62 90 GLU A CA 1
ATOM 714 C C . GLU A 1 90 ? -16.916 15.504 14.896 1.00 91.62 90 GLU A C 1
ATOM 716 O O . GLU A 1 90 ? -16.599 16.645 14.573 1.00 91.62 90 GLU A O 1
ATOM 721 N N . THR A 1 91 ? -16.022 14.634 15.381 1.00 87.81 91 THR A N 1
ATOM 722 C CA . THR A 1 91 ? -14.600 14.957 15.621 1.00 87.81 91 THR A CA 1
ATOM 723 C C . THR A 1 91 ? -13.864 15.455 14.369 1.00 87.81 91 THR A C 1
ATOM 725 O O . THR A 1 91 ? -12.931 16.254 14.461 1.00 87.81 91 THR A O 1
ATOM 728 N N . ILE A 1 92 ? -14.273 14.981 13.191 1.00 89.44 92 ILE A N 1
ATOM 729 C CA . ILE A 1 92 ? -13.688 15.360 11.897 1.00 89.44 92 ILE A CA 1
ATOM 730 C C . ILE A 1 92 ? -14.595 16.297 11.094 1.00 89.44 92 ILE A C 1
ATOM 732 O O . ILE A 1 92 ? -14.460 16.372 9.874 1.00 89.44 92 ILE A O 1
ATOM 736 N N . GLU A 1 93 ? -15.552 16.962 11.750 1.00 89.06 93 GLU A N 1
ATOM 737 C CA . GLU A 1 93 ? -16.442 17.957 11.136 1.00 89.06 93 GLU A CA 1
ATOM 738 C C . GLU A 1 93 ? -17.178 17.422 9.891 1.00 89.06 93 GLU A C 1
ATOM 740 O O . GLU A 1 93 ? -17.418 18.133 8.918 1.00 89.06 93 GLU A O 1
ATOM 745 N N . TYR A 1 94 ? -17.526 16.131 9.896 1.00 89.31 94 TYR A N 1
ATOM 746 C CA . TYR A 1 94 ? -18.166 15.440 8.773 1.00 89.31 94 TYR A CA 1
ATOM 747 C C . TYR A 1 94 ? -17.390 15.534 7.442 1.00 89.31 94 TYR A C 1
ATOM 749 O O . TYR A 1 94 ? -17.983 15.414 6.368 1.00 89.31 94 TYR A O 1
ATOM 757 N N . ALA A 1 95 ? -16.057 15.653 7.490 1.00 87.38 95 ALA A N 1
ATOM 758 C CA . ALA A 1 95 ? -15.194 15.737 6.306 1.00 87.38 95 ALA A CA 1
ATOM 759 C C . ALA A 1 95 ? -15.354 14.555 5.325 1.00 87.38 95 ALA A C 1
ATOM 761 O O . ALA A 1 95 ? -15.068 14.672 4.131 1.00 87.38 95 ALA A O 1
ATOM 762 N N . VAL A 1 96 ? -15.820 13.394 5.804 1.00 88.00 96 VAL A N 1
ATOM 763 C CA . VAL A 1 96 ? -16.065 12.206 4.979 1.00 88.00 96 VAL A CA 1
ATOM 764 C C . VAL A 1 96 ? -17.392 11.526 5.306 1.00 88.00 96 VAL A C 1
ATOM 766 O O . VAL A 1 96 ? -17.950 11.640 6.390 1.00 88.00 96 VAL A O 1
ATOM 769 N N . GLN A 1 97 ? -17.886 10.725 4.363 1.00 90.44 97 GLN A N 1
ATOM 770 C CA . GLN A 1 97 ? -19.062 9.883 4.582 1.00 90.44 97 GLN A CA 1
ATOM 771 C C . GLN A 1 97 ? -18.756 8.710 5.525 1.00 90.44 97 GLN A C 1
ATOM 773 O O . GLN A 1 97 ? -17.670 8.127 5.465 1.00 90.44 97 GLN A O 1
ATOM 778 N N . LYS A 1 98 ? -19.772 8.252 6.274 1.00 89.56 98 LYS A N 1
ATOM 779 C CA . LYS A 1 98 ? -19.714 7.095 7.194 1.00 89.56 98 LYS A CA 1
ATOM 780 C C . LYS A 1 98 ? -18.989 5.872 6.619 1.00 89.56 98 LYS A C 1
ATOM 782 O O . LYS A 1 98 ? -18.187 5.251 7.305 1.00 89.56 98 LYS A O 1
ATOM 787 N N . ARG A 1 99 ? -19.240 5.519 5.351 1.00 88.38 99 ARG A N 1
ATOM 788 C CA . ARG A 1 99 ? -18.604 4.359 4.696 1.00 88.38 99 ARG A CA 1
ATOM 789 C C . ARG A 1 99 ? -17.085 4.517 4.568 1.00 88.38 99 ARG A C 1
ATOM 791 O O . ARG A 1 99 ? -16.354 3.544 4.709 1.00 88.38 99 ARG A O 1
ATOM 798 N N . THR A 1 100 ? -16.627 5.739 4.297 1.00 87.81 100 THR A N 1
ATOM 799 C CA . THR A 1 100 ? -15.197 6.060 4.197 1.00 87.81 100 THR A CA 1
ATOM 800 C C . THR A 1 100 ? -14.568 6.056 5.585 1.00 87.81 100 THR A C 1
ATOM 802 O O . THR A 1 100 ? -13.536 5.419 5.754 1.00 87.81 100 THR A O 1
ATOM 805 N N . LEU A 1 101 ? -15.234 6.658 6.580 1.00 90.06 101 LEU A N 1
ATOM 806 C CA . LEU A 1 101 ? -14.804 6.621 7.981 1.00 90.06 101 LEU A CA 1
ATOM 807 C C . LEU A 1 101 ? -14.586 5.180 8.464 1.00 90.06 101 LEU A C 1
ATOM 809 O O . LEU A 1 101 ? -13.518 4.853 8.962 1.00 90.06 101 LEU A O 1
ATOM 813 N N . GLN A 1 102 ? -15.563 4.293 8.253 1.00 89.88 102 GLN A N 1
ATOM 814 C CA . GLN A 1 102 ? -15.449 2.884 8.644 1.00 89.88 102 GLN A CA 1
ATOM 815 C C . GLN A 1 102 ? -14.239 2.196 8.011 1.00 89.88 102 GLN A C 1
ATOM 817 O O . GLN A 1 102 ? -13.568 1.413 8.674 1.00 89.88 102 GLN A O 1
ATOM 822 N N . ARG A 1 103 ? -13.958 2.481 6.733 1.00 88.44 103 ARG A N 1
ATOM 823 C CA . ARG A 1 103 ? -12.793 1.920 6.044 1.00 88.44 103 ARG A CA 1
ATOM 824 C C . ARG A 1 103 ? -11.491 2.413 6.678 1.00 88.44 103 ARG A C 1
ATOM 826 O O . ARG A 1 103 ? -10.635 1.592 6.973 1.00 88.44 103 ARG A O 1
ATOM 833 N N . VAL A 1 104 ? -11.388 3.719 6.930 1.00 88.25 104 VAL A N 1
ATOM 834 C CA . VAL A 1 104 ? -10.215 4.338 7.569 1.00 88.25 104 VAL A CA 1
ATOM 835 C C . VAL A 1 104 ? -9.989 3.764 8.968 1.00 88.25 104 VAL A C 1
ATOM 837 O O . VAL A 1 104 ? -8.883 3.356 9.281 1.00 88.25 104 VAL A O 1
ATOM 840 N N . ILE A 1 105 ? -11.035 3.623 9.788 1.00 88.06 105 ILE A N 1
ATOM 841 C CA . ILE A 1 105 ? -10.915 3.031 11.132 1.00 88.06 105 ILE A CA 1
ATOM 842 C C . ILE A 1 105 ? -10.361 1.601 11.069 1.00 88.06 105 ILE A C 1
ATOM 844 O O . ILE A 1 105 ? -9.544 1.220 11.903 1.00 88.06 105 ILE A O 1
ATOM 848 N N . GLN A 1 106 ? -10.795 0.794 10.097 1.00 88.38 106 GLN A N 1
ATOM 849 C CA . GLN A 1 106 ? -10.281 -0.570 9.930 1.00 88.38 106 GLN A CA 1
ATOM 850 C C . GLN A 1 106 ? -8.815 -0.584 9.483 1.00 88.38 106 GLN A C 1
ATOM 852 O O . GLN A 1 106 ? -8.045 -1.402 9.981 1.00 88.38 106 GLN A O 1
ATOM 857 N N . GLU A 1 107 ? -8.426 0.327 8.586 1.00 86.81 107 GLU A N 1
ATOM 858 C CA . GLU A 1 107 ? -7.030 0.521 8.170 1.00 86.81 107 GLU A CA 1
ATOM 859 C C . GLU A 1 107 ? -6.156 0.888 9.388 1.00 86.81 107 GLU A C 1
ATOM 861 O O . GLU A 1 107 ? -5.191 0.181 9.673 1.00 86.81 107 GLU A O 1
ATOM 866 N N . LEU A 1 108 ? -6.577 1.869 10.195 1.00 84.88 108 LEU A N 1
ATOM 867 C CA . LEU A 1 108 ? -5.876 2.302 11.413 1.00 84.88 108 LEU A CA 1
ATOM 868 C C . LEU A 1 108 ? -5.760 1.190 12.471 1.00 84.88 108 LEU A C 1
ATOM 870 O O . LEU A 1 108 ? -4.704 1.000 13.075 1.00 84.88 108 LEU A O 1
ATOM 874 N N . LYS A 1 109 ? -6.828 0.410 12.695 1.00 86.44 109 LYS A N 1
ATOM 875 C CA . LYS A 1 109 ? -6.793 -0.742 13.616 1.00 86.44 109 LYS A CA 1
ATOM 876 C C . LYS A 1 109 ? -5.836 -1.831 13.125 1.00 86.44 109 LYS A C 1
ATOM 878 O O . LYS A 1 109 ? -5.144 -2.450 13.934 1.00 86.44 109 LYS A O 1
ATOM 883 N N . ALA A 1 110 ? -5.789 -2.074 11.815 1.00 85.31 110 ALA A N 1
ATOM 884 C CA . ALA A 1 110 ? -4.872 -3.041 11.225 1.00 85.31 110 ALA A CA 1
ATOM 885 C C . ALA A 1 110 ? -3.409 -2.583 11.334 1.00 85.31 110 ALA A C 1
ATOM 887 O O . ALA A 1 110 ? -2.543 -3.409 11.613 1.00 85.31 110 ALA A O 1
ATOM 888 N N . GLU A 1 111 ? -3.135 -1.291 11.152 1.00 83.00 111 GLU A N 1
ATOM 889 C CA . GLU A 1 111 ? -1.806 -0.699 11.353 1.00 83.00 111 GLU A CA 1
ATOM 890 C C . GLU A 1 111 ? -1.350 -0.828 12.808 1.00 83.00 111 GLU A C 1
ATOM 892 O O . GLU A 1 111 ? -0.289 -1.398 13.053 1.00 83.00 111 GLU A O 1
ATOM 897 N N . LYS A 1 112 ? -2.193 -0.459 13.782 1.00 82.00 112 LYS A N 1
ATOM 898 C CA . LYS A 1 112 ? -1.895 -0.649 15.214 1.00 82.00 112 LYS A CA 1
ATOM 899 C C . LYS A 1 112 ? -1.594 -2.103 15.572 1.00 82.00 112 LYS A C 1
ATOM 901 O O . LYS A 1 112 ? -0.699 -2.368 16.369 1.00 82.00 112 LYS A O 1
ATOM 906 N N . LYS A 1 113 ? -2.318 -3.053 14.973 1.00 85.81 113 LYS A N 1
ATOM 907 C CA . LYS A 1 113 ? -2.063 -4.484 15.180 1.00 85.81 113 LYS A CA 1
ATOM 908 C C . LYS A 1 113 ? -0.687 -4.901 14.648 1.00 85.81 113 LYS A C 1
ATOM 910 O O . LYS A 1 113 ? 0.010 -5.643 15.330 1.00 85.81 113 LYS A O 1
ATOM 915 N N . LYS A 1 114 ? -0.297 -4.422 13.461 1.00 83.50 114 LYS A N 1
ATOM 916 C CA . LYS A 1 114 ? 1.031 -4.693 12.884 1.00 83.50 114 LYS A CA 1
ATOM 917 C C . LYS A 1 114 ? 2.141 -4.096 13.739 1.00 83.50 114 LYS A C 1
ATOM 919 O O . LYS A 1 114 ? 3.089 -4.802 14.042 1.00 83.50 114 LYS A O 1
ATOM 924 N N . GLU A 1 115 ? 1.988 -2.847 14.180 1.00 82.44 115 GLU A N 1
ATOM 925 C CA . GLU A 1 115 ? 2.942 -2.191 15.085 1.00 82.44 115 GLU A CA 1
ATOM 926 C C . GLU A 1 115 ? 3.127 -2.996 16.382 1.00 82.44 115 GLU A C 1
ATOM 928 O O . GLU A 1 115 ? 4.251 -3.218 16.825 1.00 82.44 115 GLU A O 1
ATOM 933 N N . GLN A 1 116 ? 2.033 -3.482 16.979 1.00 80.38 116 GLN A N 1
ATOM 934 C CA . GLN A 1 116 ? 2.091 -4.328 18.177 1.00 80.38 116 GLN A CA 1
ATOM 935 C C . GLN A 1 116 ? 2.796 -5.667 17.915 1.00 80.38 116 GLN A C 1
ATOM 937 O O . GLN A 1 116 ? 3.620 -6.094 18.722 1.00 80.38 116 GLN A O 1
ATOM 942 N N . GLU A 1 117 ? 2.499 -6.317 16.790 1.00 81.88 117 GLU A N 1
ATOM 943 C CA . GLU A 1 117 ? 3.118 -7.585 16.394 1.00 81.88 117 GLU A CA 1
ATOM 944 C C . GLU A 1 117 ? 4.615 -7.420 16.090 1.00 81.88 117 GLU A C 1
ATOM 946 O O . GLU A 1 117 ? 5.431 -8.240 16.508 1.00 81.88 117 GLU A O 1
ATOM 951 N N . GLU A 1 118 ? 5.007 -6.330 15.432 1.00 78.31 118 GLU A N 1
ATOM 952 C CA . GLU A 1 118 ? 6.408 -5.989 15.192 1.00 78.31 118 GLU A CA 1
ATOM 953 C C . GLU A 1 118 ? 7.153 -5.775 16.513 1.00 78.31 118 GLU A C 1
ATOM 955 O O . GLU A 1 118 ? 8.163 -6.438 16.747 1.00 78.31 118 GLU A O 1
ATOM 960 N N . LEU A 1 119 ? 6.630 -4.941 17.418 1.00 76.06 119 LEU A N 1
ATOM 961 C CA . LEU A 1 119 ? 7.234 -4.693 18.734 1.00 76.06 119 LEU A CA 1
ATOM 962 C C . LEU A 1 119 ? 7.386 -5.975 19.566 1.00 76.06 119 LEU A C 1
ATOM 964 O O . LEU A 1 119 ? 8.388 -6.141 20.263 1.00 76.06 119 LEU A O 1
ATOM 968 N N . GLN A 1 120 ? 6.427 -6.897 19.476 1.00 72.31 120 GLN A N 1
ATOM 969 C CA . GLN A 1 120 ? 6.481 -8.172 20.188 1.00 72.31 120 GLN A CA 1
ATOM 970 C C . GLN A 1 120 ? 7.503 -9.154 19.587 1.00 72.31 120 GLN A C 1
ATOM 972 O O . GLN A 1 120 ? 8.102 -9.942 20.322 1.00 72.31 120 GLN A O 1
ATOM 977 N N . ASN A 1 121 ? 7.756 -9.080 18.278 1.00 73.31 121 ASN A N 1
ATOM 978 C CA . ASN A 1 121 ? 8.697 -9.954 17.571 1.00 73.31 121 ASN A CA 1
ATOM 979 C C . ASN A 1 121 ? 10.155 -9.441 17.582 1.00 73.31 121 ASN A C 1
ATOM 981 O O . ASN A 1 121 ? 11.086 -10.245 17.497 1.00 73.31 121 ASN A O 1
ATOM 985 N N . GLN A 1 122 ? 10.385 -8.135 17.765 1.00 66.19 122 GLN A N 1
ATOM 986 C CA . GLN A 1 122 ? 11.724 -7.525 17.883 1.00 66.19 122 GLN A CA 1
ATOM 987 C C . GLN A 1 122 ? 12.664 -8.184 18.926 1.00 66.19 122 GLN A C 1
ATOM 989 O O . GLN A 1 122 ? 13.806 -8.499 18.579 1.00 66.19 122 GLN A O 1
ATOM 994 N N . PRO A 1 123 ? 12.260 -8.445 20.189 1.00 67.12 123 PRO A N 1
ATOM 995 C CA . PRO A 1 123 ? 13.163 -9.058 21.173 1.00 67.12 123 PRO A CA 1
ATOM 996 C C . PRO A 1 123 ? 13.544 -10.510 20.825 1.00 67.12 123 PRO A C 1
ATOM 998 O O . PRO A 1 123 ? 14.623 -10.984 21.197 1.00 67.12 123 PRO A O 1
ATOM 1001 N N . VAL A 1 124 ? 12.691 -11.219 20.080 1.00 70.25 124 VAL A N 1
ATOM 1002 C CA . VAL A 1 124 ? 12.944 -12.597 19.626 1.00 70.25 124 VAL A CA 1
ATOM 1003 C C . VAL A 1 124 ? 14.005 -12.621 18.522 1.00 70.25 124 VAL A C 1
ATOM 1005 O O . VAL A 1 124 ? 14.909 -13.454 18.538 1.00 70.25 124 VAL A O 1
ATOM 1008 N N . GLU A 1 125 ? 13.950 -11.666 17.597 1.00 72.94 125 GLU A N 1
ATOM 1009 C CA . GLU A 1 125 ? 14.953 -11.497 16.539 1.00 72.94 125 GLU A CA 1
ATOM 1010 C C . GLU A 1 125 ? 16.336 -11.163 17.128 1.00 72.94 125 GLU A C 1
ATOM 1012 O O . GLU A 1 125 ? 17.332 -11.812 16.796 1.00 72.94 125 GLU A O 1
ATOM 1017 N N . LEU A 1 126 ? 16.400 -10.211 18.068 1.00 76.44 126 LEU A N 1
ATOM 1018 C CA . LEU A 1 126 ? 17.655 -9.808 18.715 1.00 76.44 126 LEU A CA 1
ATOM 1019 C C . LEU A 1 126 ? 18.290 -10.950 19.518 1.00 76.44 126 LEU A C 1
ATOM 1021 O O . LEU A 1 126 ? 19.491 -11.197 19.402 1.00 76.44 126 LEU A O 1
ATOM 1025 N N . SER A 1 127 ? 17.495 -11.687 20.297 1.00 77.56 127 SER A N 1
ATOM 1026 C CA . SER A 1 127 ? 17.991 -12.840 21.063 1.00 77.56 127 SER A CA 1
ATOM 1027 C C . SER A 1 127 ? 18.487 -13.971 20.156 1.00 77.56 127 SER A C 1
ATOM 1029 O O . SER A 1 127 ? 19.530 -14.568 20.433 1.00 77.56 127 SER A O 1
ATOM 1031 N N . ARG A 1 128 ? 17.815 -14.220 19.025 1.00 82.25 128 ARG A N 1
ATOM 1032 C CA . ARG A 1 128 ? 18.259 -15.188 18.012 1.00 82.25 128 ARG A CA 1
ATOM 1033 C C . ARG A 1 128 ? 19.596 -14.795 17.377 1.00 82.25 128 ARG A C 1
ATOM 1035 O O . ARG A 1 128 ? 20.463 -15.656 17.214 1.00 82.25 128 ARG A O 1
ATOM 1042 N N . LEU A 1 129 ? 19.784 -13.516 17.046 1.00 84.06 129 LEU A N 1
ATOM 1043 C CA . LEU A 1 129 ? 21.049 -13.002 16.508 1.00 84.06 129 LEU A CA 1
ATOM 1044 C C . LEU A 1 129 ? 22.188 -13.106 17.532 1.00 84.06 129 LEU A C 1
ATOM 1046 O O . LEU A 1 129 ? 23.281 -13.557 17.188 1.00 84.06 129 LEU A O 1
ATOM 1050 N N . LEU A 1 130 ? 21.925 -12.766 18.797 1.00 83.81 130 LEU A N 1
ATOM 1051 C CA . LEU A 1 130 ? 22.901 -12.902 19.882 1.00 83.81 130 LEU A CA 1
ATOM 1052 C C . LEU A 1 130 ? 23.304 -14.363 20.118 1.00 83.81 130 LEU A C 1
ATOM 1054 O O . LEU A 1 130 ? 24.492 -14.647 20.270 1.00 83.81 130 LEU A O 1
ATOM 1058 N N . LEU A 1 131 ? 22.351 -15.301 20.083 1.00 84.69 131 LEU A N 1
ATOM 1059 C CA . LEU A 1 131 ? 22.642 -16.732 20.198 1.00 84.69 131 LEU A CA 1
ATOM 1060 C C . LEU A 1 131 ? 23.516 -17.224 19.036 1.00 84.69 131 LEU A C 1
ATOM 1062 O O . LEU A 1 131 ? 24.473 -17.967 19.251 1.00 84.69 131 LEU A O 1
ATOM 1066 N N . HIS A 1 132 ? 23.224 -16.787 17.809 1.00 86.06 132 HIS A N 1
ATOM 1067 C CA . HIS A 1 132 ? 24.016 -17.145 16.634 1.00 86.06 132 HIS A CA 1
ATOM 1068 C C . HIS A 1 132 ? 25.461 -16.629 16.739 1.00 86.06 132 HIS A C 1
ATOM 1070 O O . HIS A 1 132 ? 26.409 -17.374 16.485 1.00 86.06 132 HIS A O 1
ATOM 1076 N N . LEU A 1 133 ? 25.641 -15.379 17.176 1.00 87.38 133 LEU A N 1
ATOM 1077 C CA . LEU A 1 133 ? 26.962 -14.796 17.428 1.00 87.38 133 LEU A CA 1
ATOM 1078 C C . LEU A 1 133 ? 27.710 -15.536 18.545 1.00 87.38 133 LEU A C 1
ATOM 1080 O O . LEU A 1 133 ? 28.897 -15.826 18.400 1.00 87.38 133 LEU A O 1
ATOM 1084 N N . TYR A 1 134 ? 27.018 -15.902 19.625 1.00 86.56 134 TYR A N 1
ATOM 1085 C CA . TYR A 1 134 ? 27.596 -16.664 20.731 1.00 86.56 134 TYR A CA 1
ATOM 1086 C C . TYR A 1 134 ? 28.081 -18.052 20.289 1.00 86.56 134 TYR A C 1
ATOM 1088 O O . TYR A 1 134 ? 29.207 -18.442 20.599 1.00 86.56 134 TYR A O 1
ATOM 1096 N N . LEU A 1 135 ? 27.279 -18.776 19.503 1.00 86.38 135 LEU A N 1
ATOM 1097 C CA . LEU A 1 135 ? 27.664 -20.076 18.947 1.00 86.38 135 LEU A CA 1
ATOM 1098 C C . LEU A 1 135 ? 28.866 -19.961 17.998 1.00 86.38 135 LEU A C 1
ATOM 1100 O O . LEU A 1 135 ? 29.776 -20.788 18.062 1.00 86.38 135 LEU A O 1
ATOM 1104 N N . HIS A 1 136 ? 28.923 -18.917 17.166 1.00 82.50 136 HIS A N 1
ATOM 1105 C CA . HIS A 1 136 ? 30.086 -18.638 16.316 1.00 82.50 136 HIS A CA 1
ATOM 1106 C C . HIS A 1 136 ? 31.355 -18.331 17.119 1.00 82.50 136 HIS A C 1
ATOM 1108 O O . HIS A 1 136 ? 32.446 -18.787 16.753 1.00 82.50 136 HIS A O 1
ATOM 1114 N N . LEU A 1 137 ? 31.226 -17.593 18.224 1.00 83.38 137 LEU A N 1
ATOM 1115 C CA . LEU A 1 137 ? 32.337 -17.301 19.125 1.00 83.38 137 LEU A CA 1
ATOM 1116 C C . LEU A 1 137 ? 32.838 -18.584 19.806 1.00 83.38 137 LEU A C 1
ATOM 1118 O O . LEU A 1 137 ? 34.040 -18.847 19.808 1.00 83.38 137 LEU A O 1
ATOM 1122 N N . GLN A 1 138 ? 31.929 -19.430 20.306 1.00 79.44 138 GLN A N 1
ATOM 1123 C CA . GLN A 1 138 ? 32.278 -20.728 20.893 1.00 79.44 138 GLN A CA 1
ATOM 1124 C C . GLN A 1 138 ? 32.941 -21.671 19.881 1.00 79.44 138 GLN A C 1
ATOM 1126 O O . GLN A 1 138 ? 33.916 -22.349 20.214 1.00 79.44 138 GLN A O 1
ATOM 1131 N N . ALA A 1 139 ? 32.444 -21.718 18.642 1.00 75.50 139 ALA A N 1
ATOM 1132 C CA . ALA A 1 139 ? 33.047 -22.510 17.574 1.00 75.50 139 ALA A CA 1
ATOM 1133 C C . ALA A 1 139 ? 34.476 -22.032 17.265 1.00 75.50 139 ALA A C 1
ATOM 1135 O O . ALA A 1 139 ? 35.389 -22.851 17.167 1.00 75.50 139 ALA A O 1
ATOM 1136 N N . SER A 1 140 ? 34.690 -20.715 17.205 1.00 71.62 140 SER A N 1
ATOM 1137 C CA . SER A 1 140 ? 36.014 -20.113 16.994 1.00 71.62 140 SER A CA 1
ATOM 1138 C C . SER A 1 140 ? 36.990 -20.414 18.141 1.00 71.62 140 SER A C 1
ATOM 1140 O O . SER A 1 140 ? 38.129 -20.804 17.893 1.00 71.62 140 SER A O 1
ATOM 1142 N N . GLN A 1 141 ? 36.540 -20.320 19.397 1.00 69.62 141 GLN A N 1
ATOM 1143 C CA . GLN A 1 141 ? 37.361 -20.648 20.571 1.00 69.62 141 GLN A CA 1
ATOM 1144 C C . GLN A 1 141 ? 37.738 -22.139 20.623 1.00 69.62 141 GLN A C 1
ATOM 1146 O O . GLN A 1 141 ? 38.880 -22.484 20.925 1.00 69.62 141 GLN A O 1
ATOM 1151 N N . ARG A 1 142 ? 36.816 -23.047 20.263 1.00 60.09 142 ARG A N 1
ATOM 1152 C CA . ARG A 1 142 ? 37.100 -24.494 20.182 1.00 60.09 142 ARG A CA 1
ATOM 1153 C C . ARG A 1 142 ? 38.141 -24.843 19.116 1.00 60.09 142 ARG A C 1
ATOM 1155 O O . ARG A 1 142 ? 38.901 -25.792 19.306 1.00 60.09 142 ARG A O 1
ATOM 1162 N N . LEU A 1 143 ? 38.183 -24.097 18.012 1.00 59.44 143 LEU A N 1
ATOM 1163 C CA . LEU A 1 143 ? 39.186 -24.277 16.960 1.00 59.44 143 LEU A CA 1
ATOM 1164 C C . LEU A 1 143 ? 40.571 -23.769 17.392 1.00 59.44 143 LEU A C 1
ATOM 1166 O O . LEU A 1 143 ? 41.566 -24.410 17.071 1.00 59.44 143 LEU A O 1
ATOM 1170 N N . GLN A 1 144 ? 40.644 -22.690 18.178 1.00 58.41 144 GLN A N 1
ATOM 1171 C CA . GLN A 1 144 ? 41.909 -22.178 18.725 1.00 58.41 144 GLN A CA 1
ATOM 1172 C C . GLN A 1 144 ? 42.529 -23.111 19.779 1.00 58.41 144 GLN A C 1
ATOM 1174 O O . GLN A 1 144 ? 43.735 -23.337 19.752 1.00 58.41 144 GLN A O 1
ATOM 1179 N N . ILE A 1 145 ? 41.721 -23.721 20.657 1.00 56.56 145 ILE A N 1
ATOM 1180 C CA . ILE A 1 145 ? 42.217 -24.656 21.690 1.00 56.56 145 ILE A CA 1
ATOM 1181 C C . ILE A 1 145 ? 42.770 -25.954 21.069 1.00 56.56 145 ILE A C 1
ATOM 1183 O O . ILE A 1 145 ? 43.707 -26.541 21.600 1.00 56.56 145 ILE A O 1
ATOM 1187 N N . ARG A 1 146 ? 42.238 -26.395 19.920 1.00 53.97 146 ARG A N 1
ATOM 1188 C CA . ARG A 1 146 ? 42.726 -27.588 19.198 1.00 53.97 146 ARG A CA 1
ATOM 1189 C C . ARG A 1 146 ? 43.998 -27.366 18.375 1.00 53.97 146 ARG A C 1
ATOM 1191 O O . ARG A 1 146 ? 44.575 -28.346 17.919 1.00 53.97 146 ARG A O 1
ATOM 1198 N N . LEU A 1 147 ? 44.412 -26.118 18.161 1.00 53.03 147 LEU A N 1
ATOM 1199 C CA . LEU A 1 147 ? 45.594 -25.765 17.365 1.00 53.03 147 LEU A CA 1
ATOM 1200 C C . LEU A 1 147 ? 46.795 -25.334 18.221 1.00 53.03 147 LEU A C 1
ATOM 1202 O O . LEU A 1 147 ? 47.817 -24.948 17.660 1.00 53.03 147 LEU A O 1
ATOM 1206 N N . LEU A 1 148 ? 46.706 -25.413 19.553 1.00 47.81 148 LEU A N 1
ATOM 1207 C CA . LEU A 1 148 ? 47.870 -25.256 20.425 1.00 47.81 148 LEU A CA 1
ATOM 1208 C C . LEU A 1 148 ? 48.721 -26.537 20.352 1.00 47.81 148 LEU A C 1
ATOM 1210 O O . LEU A 1 148 ? 48.247 -27.591 20.783 1.00 47.81 148 LEU A O 1
ATOM 1214 N N . PRO A 1 149 ? 49.949 -26.490 19.800 1.00 50.75 149 PRO A N 1
ATOM 1215 C CA . PRO A 1 149 ? 50.833 -27.643 19.834 1.00 50.75 149 PRO A CA 1
ATOM 1216 C C . PRO A 1 149 ? 51.218 -27.911 21.291 1.00 50.75 149 PRO A C 1
ATOM 1218 O O . PRO A 1 149 ? 51.665 -27.005 21.994 1.00 50.75 149 PRO A O 1
ATOM 1221 N N . MET A 1 150 ? 51.024 -29.152 21.745 1.00 49.56 150 MET A N 1
ATOM 1222 C CA . MET A 1 150 ? 51.635 -29.626 22.985 1.00 49.56 150 MET A CA 1
ATOM 1223 C C . MET A 1 150 ? 53.154 -29.591 22.797 1.00 49.56 150 MET A C 1
ATOM 1225 O O . MET A 1 150 ? 53.696 -30.396 22.039 1.00 49.56 150 MET A O 1
ATOM 1229 N N . ILE A 1 151 ? 53.797 -28.611 23.433 1.00 46.66 151 ILE A N 1
ATOM 1230 C CA . ILE A 1 151 ? 55.234 -28.605 23.727 1.00 46.66 151 ILE A CA 1
ATOM 1231 C C . ILE A 1 151 ? 55.436 -29.390 25.020 1.00 46.66 151 ILE A C 1
ATOM 1233 O O . ILE A 1 151 ? 54.618 -29.184 25.947 1.00 46.66 151 ILE A O 1
#